Protein AF-A0A444RI92-F1 (afdb_monomer_lite)

Structure (mmCIF, N/CA/C/O backbone):
data_AF-A0A444RI92-F1
#
_entry.id   AF-A0A444RI92-F1
#
loop_
_atom_site.group_PDB
_atom_site.id
_atom_site.type_symbol
_atom_site.label_atom_id
_atom_site.label_alt_id
_atom_site.label_comp_id
_atom_site.label_asym_id
_atom_site.label_entity_id
_atom_site.label_seq_id
_atom_site.pdbx_PDB_ins_code
_atom_site.Cartn_x
_atom_site.Cartn_y
_atom_site.Cartn_z
_atom_site.occupancy
_atom_site.B_iso_or_equiv
_atom_site.auth_seq_id
_atom_site.auth_comp_id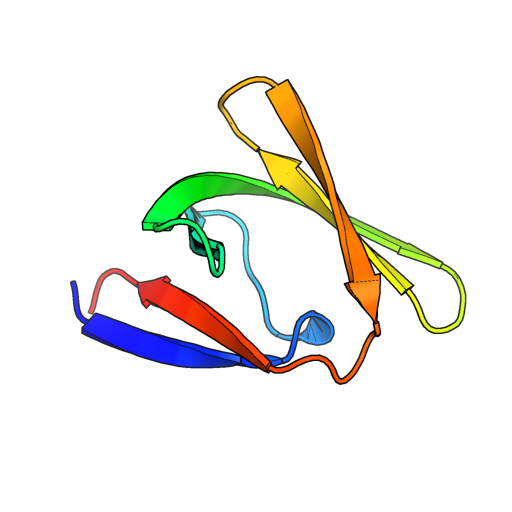
_atom_site.auth_asym_id
_atom_site.auth_atom_id
_atom_site.pdbx_PDB_model_num
ATOM 1 N N . MET A 1 1 ? 6.270 -8.943 -12.895 1.00 77.00 1 MET A N 1
ATOM 2 C CA . MET A 1 1 ? 5.458 -8.142 -11.958 1.00 77.00 1 MET A CA 1
ATOM 3 C C . MET A 1 1 ? 4.060 -8.043 -12.532 1.00 77.00 1 MET A C 1
ATOM 5 O O . MET A 1 1 ? 3.943 -7.844 -13.737 1.00 77.00 1 MET A O 1
ATOM 9 N N . ARG A 1 2 ? 3.029 -8.259 -11.717 1.00 88.19 2 ARG A N 1
ATOM 10 C CA . ARG A 1 2 ? 1.622 -8.153 -12.116 1.00 88.19 2 ARG A CA 1
ATOM 11 C C . ARG A 1 2 ? 0.983 -7.005 -11.345 1.00 88.19 2 ARG A C 1
ATOM 13 O O . ARG A 1 2 ? 1.196 -6.891 -10.142 1.00 88.19 2 ARG A O 1
ATOM 20 N N . THR A 1 3 ? 0.198 -6.195 -12.043 1.00 91.81 3 THR A N 1
ATOM 21 C CA . THR A 1 3 ? -0.654 -5.177 -11.429 1.00 91.81 3 THR A CA 1
ATOM 22 C C . THR A 1 3 ? -1.968 -5.819 -10.993 1.00 91.81 3 THR A C 1
ATOM 24 O O . THR A 1 3 ? -2.606 -6.518 -11.786 1.00 91.81 3 THR A O 1
ATOM 27 N N . VAL A 1 4 ? -2.346 -5.620 -9.736 1.00 94.44 4 VAL A N 1
ATOM 28 C CA . VAL A 1 4 ? -3.590 -6.123 -9.143 1.00 94.44 4 VAL A CA 1
ATOM 29 C C . VAL A 1 4 ? -4.242 -5.025 -8.312 1.00 94.44 4 VAL A C 1
ATOM 31 O O . VAL A 1 4 ? -3.550 -4.187 -7.741 1.00 94.44 4 VAL A O 1
ATOM 34 N N . GLU A 1 5 ? -5.569 -5.030 -8.260 1.00 95.44 5 GLU 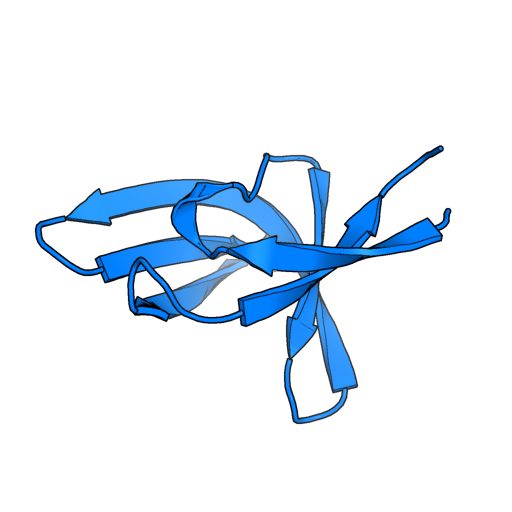A N 1
ATOM 35 C CA . GLU A 1 5 ? -6.320 -4.231 -7.293 1.00 95.44 5 GLU A CA 1
ATOM 36 C C . GLU A 1 5 ? -6.481 -5.047 -6.011 1.00 95.44 5 GLU A C 1
ATOM 38 O O . GLU A 1 5 ? -6.891 -6.210 -6.056 1.00 95.44 5 GLU A O 1
ATOM 43 N N . VAL A 1 6 ? -6.113 -4.452 -4.883 1.00 94.75 6 VAL A N 1
ATOM 44 C CA . VAL A 1 6 ? -6.214 -5.036 -3.540 1.00 94.75 6 VAL A CA 1
ATOM 45 C C . VAL A 1 6 ? -6.824 -4.008 -2.603 1.00 94.75 6 VAL A C 1
ATOM 47 O O . VAL A 1 6 ? -6.788 -2.816 -2.894 1.00 94.75 6 VAL A O 1
ATOM 50 N N . ARG A 1 7 ? -7.374 -4.441 -1.473 1.00 95.06 7 ARG A N 1
ATOM 51 C CA . ARG A 1 7 ? -7.786 -3.495 -0.434 1.00 95.06 7 ARG A CA 1
ATOM 52 C C . ARG A 1 7 ? -6.569 -2.955 0.303 1.00 95.06 7 ARG A C 1
ATOM 54 O O . ARG A 1 7 ? -5.542 -3.633 0.358 1.00 95.06 7 ARG A O 1
ATOM 61 N N . ALA A 1 8 ? -6.696 -1.777 0.904 1.00 94.75 8 ALA A N 1
ATOM 62 C CA . ALA A 1 8 ? -5.643 -1.202 1.734 1.00 94.75 8 ALA A CA 1
ATOM 63 C C . ALA A 1 8 ? -5.210 -2.160 2.859 1.00 94.75 8 ALA A C 1
ATOM 65 O O . ALA A 1 8 ? -4.013 -2.306 3.107 1.00 94.75 8 ALA A O 1
ATOM 66 N N . GLU A 1 9 ? -6.158 -2.885 3.465 1.00 94.12 9 GLU A N 1
ATOM 67 C CA . GLU A 1 9 ? -5.887 -3.916 4.480 1.00 94.12 9 GLU A CA 1
ATOM 68 C C . GLU A 1 9 ? -5.019 -5.090 3.982 1.00 94.12 9 GLU A C 1
ATOM 70 O O . GLU A 1 9 ? -4.283 -5.693 4.762 1.00 94.12 9 GLU A O 1
ATOM 75 N N . ASP A 1 10 ? -5.066 -5.394 2.683 1.00 95.12 10 ASP A N 1
ATOM 76 C CA . ASP A 1 10 ? -4.398 -6.548 2.068 1.00 95.12 10 ASP A CA 1
ATOM 77 C C . ASP A 1 10 ? -2.999 -6.211 1.525 1.00 95.12 10 ASP A C 1
ATOM 79 O O . ASP A 1 10 ? -2.343 -7.050 0.888 1.00 95.12 10 ASP A O 1
ATOM 83 N N . VAL A 1 11 ? -2.541 -4.972 1.718 1.00 94.06 11 VAL A N 1
ATOM 84 C CA . VAL A 1 11 ? -1.222 -4.517 1.278 1.00 94.06 11 VAL A CA 1
ATOM 85 C C . VAL A 1 11 ? -0.128 -5.129 2.146 1.00 94.06 11 VAL A C 1
ATOM 87 O O . VAL A 1 11 ? -0.201 -5.173 3.371 1.00 94.06 11 VAL A O 1
ATOM 90 N N . THR A 1 12 ? 0.947 -5.562 1.496 1.00 94.56 12 THR A N 1
ATOM 91 C CA . THR A 1 12 ? 2.097 -6.186 2.150 1.00 94.56 12 THR A CA 1
ATOM 92 C C . THR A 1 12 ? 3.383 -5.397 1.896 1.00 94.56 12 THR A C 1
ATOM 94 O O . THR A 1 12 ? 3.535 -4.782 0.837 1.00 94.56 12 THR A O 1
ATOM 97 N N . PRO A 1 13 ? 4.347 -5.398 2.836 1.00 95.38 13 PRO A N 1
ATOM 98 C CA . PRO A 1 13 ? 5.672 -4.847 2.588 1.00 95.38 13 PRO A CA 1
ATOM 99 C C . PRO A 1 13 ? 6.309 -5.460 1.336 1.00 95.38 13 PRO A C 1
ATOM 101 O O . PRO A 1 13 ? 6.362 -6.680 1.189 1.00 95.38 13 PRO A O 1
ATOM 104 N N . GLY A 1 14 ? 6.812 -4.607 0.448 1.00 93.75 14 GLY A N 1
ATOM 105 C CA . GLY A 1 14 ? 7.323 -4.979 -0.872 1.00 93.75 14 GLY A CA 1
ATOM 106 C C . GLY A 1 14 ? 6.345 -4.719 -2.020 1.00 93.75 14 GLY A C 1
ATOM 107 O O . GLY A 1 14 ? 6.801 -4.601 -3.159 1.00 93.75 14 GLY A O 1
ATOM 108 N N . ASP A 1 15 ? 5.048 -4.556 -1.745 1.00 95.19 15 ASP A N 1
ATOM 109 C CA . ASP A 1 15 ? 4.083 -4.096 -2.747 1.00 95.19 15 ASP A CA 1
ATOM 110 C C . ASP A 1 15 ? 4.441 -2.690 -3.226 1.00 95.19 15 ASP A C 1
ATOM 112 O O . ASP A 1 15 ? 4.838 -1.832 -2.437 1.00 95.19 15 ASP A O 1
ATOM 116 N N . VAL A 1 16 ? 4.270 -2.429 -4.522 1.00 95.69 16 VAL A N 1
ATOM 117 C CA . VAL A 1 16 ? 4.418 -1.078 -5.075 1.00 95.69 16 VAL A CA 1
ATOM 118 C C . VAL A 1 16 ? 3.039 -0.491 -5.325 1.00 95.69 16 VAL A C 1
ATOM 120 O O . VAL A 1 16 ? 2.396 -0.833 -6.313 1.00 95.69 16 VAL A O 1
ATOM 123 N N . VAL A 1 17 ? 2.596 0.410 -4.451 1.00 94.56 17 VAL A N 1
ATOM 124 C CA . VAL A 1 17 ? 1.324 1.128 -4.594 1.00 94.56 17 VAL A CA 1
ATOM 125 C C . VAL A 1 17 ? 1.460 2.195 -5.674 1.00 94.56 17 VAL A C 1
ATOM 127 O O . VAL A 1 17 ? 2.410 2.984 -5.673 1.00 94.56 17 VAL A O 1
ATOM 130 N N . ILE A 1 18 ? 0.501 2.226 -6.595 1.00 93.06 18 ILE A N 1
ATOM 131 C CA . 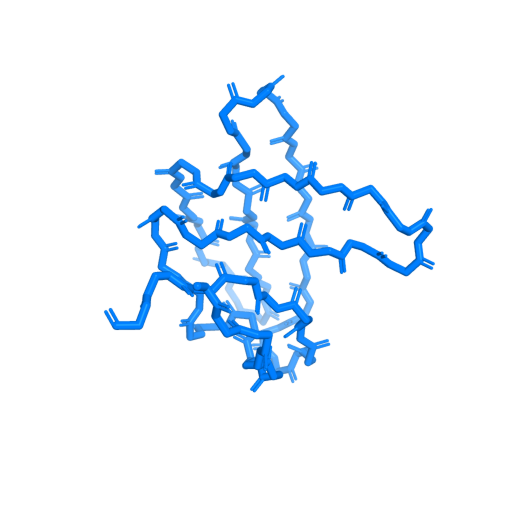ILE A 1 18 ? 0.377 3.245 -7.634 1.00 93.06 18 ILE A CA 1
ATOM 132 C C . ILE A 1 18 ? -0.762 4.182 -7.235 1.00 93.06 18 ILE A C 1
ATOM 134 O O . ILE A 1 18 ? -1.931 3.807 -7.276 1.00 93.06 18 ILE A O 1
ATOM 138 N N . THR A 1 19 ? -0.430 5.416 -6.860 1.00 84.06 19 THR A N 1
ATOM 139 C CA . THR A 1 19 ? -1.446 6.424 -6.529 1.00 84.06 19 THR A CA 1
ATOM 140 C C . THR A 1 19 ? -2.215 6.856 -7.778 1.00 84.06 19 THR A C 1
ATOM 142 O O . THR A 1 19 ? -1.725 6.731 -8.902 1.00 84.06 19 THR A O 1
ATOM 145 N N . SER A 1 20 ? -3.383 7.476 -7.598 1.00 77.00 20 SER A N 1
ATOM 146 C CA . SER A 1 20 ? -4.195 8.035 -8.695 1.00 77.00 20 SER A CA 1
ATOM 147 C C . SER A 1 20 ? -3.455 9.056 -9.576 1.00 77.00 20 SER A C 1
ATOM 149 O O . SER A 1 20 ? -3.816 9.263 -10.732 1.00 77.00 20 SER A O 1
ATOM 151 N N . LYS A 1 21 ? -2.379 9.669 -9.063 1.00 82.50 21 LYS A N 1
ATOM 152 C CA . LYS A 1 21 ? -1.491 10.580 -9.810 1.00 82.50 21 LYS A CA 1
ATOM 153 C C . LYS A 1 21 ? -0.364 9.853 -10.558 1.00 82.50 21 LYS A C 1
ATOM 155 O O . LYS A 1 21 ? 0.527 10.503 -11.099 1.00 82.50 21 LYS A O 1
ATOM 160 N N . GLY A 1 22 ? -0.360 8.521 -10.551 1.00 84.06 22 GLY A N 1
ATOM 161 C CA . GLY A 1 22 ? 0.666 7.677 -11.162 1.00 84.06 22 GLY A CA 1
ATOM 162 C C . GLY A 1 22 ? 1.975 7.595 -10.371 1.00 84.06 22 GLY A C 1
ATOM 163 O O . GLY A 1 22 ? 2.958 7.062 -10.889 1.00 84.06 22 GLY A O 1
ATOM 164 N N . LYS A 1 23 ? 2.024 8.108 -9.129 1.00 88.75 23 LYS A N 1
ATOM 165 C CA . LYS A 1 23 ? 3.219 7.974 -8.282 1.00 88.75 23 LYS A CA 1
ATOM 166 C C . LYS A 1 23 ? 3.309 6.533 -7.792 1.00 88.75 23 LYS A C 1
ATOM 168 O O . LYS A 1 23 ? 2.343 6.014 -7.247 1.00 88.75 23 LYS A O 1
ATOM 173 N N . ARG A 1 24 ? 4.481 5.925 -7.952 1.00 92.62 24 ARG A N 1
ATOM 174 C CA . ARG A 1 24 ? 4.788 4.583 -7.456 1.00 92.62 24 ARG A CA 1
ATOM 175 C C . ARG A 1 24 ? 5.519 4.679 -6.126 1.00 92.62 24 ARG A C 1
ATOM 177 O O . ARG A 1 24 ? 6.467 5.457 -6.018 1.00 92.62 24 ARG A O 1
ATOM 184 N N . CYS A 1 25 ? 5.097 3.895 -5.145 1.00 92.69 25 CYS A N 1
ATOM 185 C CA . CYS A 1 25 ? 5.732 3.839 -3.838 1.00 92.69 25 CYS A CA 1
ATOM 186 C C . CYS A 1 25 ? 5.814 2.395 -3.345 1.00 92.69 25 CYS A C 1
ATOM 188 O O . CYS A 1 25 ? 4.791 1.725 -3.232 1.00 92.69 25 CYS A O 1
ATOM 190 N N . ALA A 1 26 ? 7.027 1.920 -3.062 1.00 95.31 26 ALA A N 1
ATOM 191 C CA . ALA A 1 26 ? 7.217 0.609 -2.458 1.00 95.31 26 ALA A CA 1
ATOM 192 C C . ALA A 1 26 ? 6.898 0.677 -0.962 1.00 95.31 26 ALA A C 1
ATOM 194 O O . ALA A 1 26 ? 7.457 1.505 -0.239 1.00 95.31 26 ALA A O 1
ATOM 195 N N . VAL A 1 27 ? 6.018 -0.201 -0.500 1.00 95.56 27 VAL A N 1
ATOM 196 C CA . VAL A 1 27 ? 5.580 -0.263 0.891 1.00 95.56 27 VAL A CA 1
ATOM 197 C C . VAL A 1 27 ? 6.681 -0.891 1.730 1.00 95.56 27 VAL A C 1
ATOM 199 O O . VAL A 1 27 ? 7.143 -1.998 1.461 1.00 95.56 27 VAL A O 1
ATOM 202 N N . LYS A 1 28 ? 7.107 -0.177 2.765 1.00 96.94 28 LYS A N 1
ATOM 203 C CA . LYS A 1 28 ? 8.080 -0.642 3.754 1.00 96.94 28 LYS A CA 1
ATOM 204 C C . LYS A 1 28 ? 7.389 -1.268 4.962 1.00 96.94 28 LYS A C 1
ATOM 206 O O . LYS A 1 28 ? 7.822 -2.306 5.450 1.00 96.94 28 LYS A O 1
ATOM 211 N N . SER A 1 29 ? 6.348 -0.615 5.458 1.00 96.75 29 SER A N 1
ATOM 212 C CA . SER A 1 29 ? 5.557 -1.043 6.611 1.00 96.75 29 SER A CA 1
ATOM 213 C C . SER A 1 29 ? 4.180 -0.394 6.556 1.00 96.75 29 SER A C 1
ATOM 215 O O . SER A 1 29 ? 3.969 0.550 5.796 1.00 96.75 29 SER A O 1
ATOM 217 N N . PHE A 1 30 ? 3.258 -0.882 7.375 1.00 95.50 30 PHE A N 1
ATOM 218 C CA . PHE A 1 30 ? 1.921 -0.321 7.504 1.00 95.50 30 PHE A CA 1
ATOM 219 C C . PHE A 1 30 ? 1.503 -0.269 8.975 1.00 95.50 30 PHE A C 1
ATOM 221 O O . PHE A 1 30 ? 2.026 -1.018 9.805 1.00 95.50 30 PHE A O 1
ATOM 228 N N . TRP A 1 31 ? 0.574 0.626 9.284 1.00 95.69 31 TRP A N 1
ATOM 229 C CA . TRP A 1 31 ? -0.099 0.729 10.574 1.00 95.69 31 TRP A CA 1
ATOM 230 C C . TRP A 1 31 ? -1.608 0.761 10.346 1.00 95.69 31 TRP A C 1
ATOM 232 O O . TRP A 1 31 ? -2.068 1.335 9.363 1.00 95.69 31 TRP A O 1
ATOM 242 N N . MET A 1 32 ? -2.368 0.129 11.236 1.00 94.81 32 MET A N 1
ATOM 243 C CA . MET A 1 32 ? -3.826 0.085 11.163 1.00 94.81 32 MET A CA 1
ATOM 244 C C . MET A 1 32 ? -4.404 0.692 12.434 1.00 94.81 32 MET A C 1
ATOM 246 O O . MET A 1 32 ? -4.080 0.247 13.537 1.00 94.81 32 MET A O 1
ATOM 250 N N . GLU A 1 33 ? -5.267 1.689 12.278 1.00 94.56 33 GLU A N 1
ATOM 251 C CA . GLU A 1 33 ? -5.970 2.337 13.382 1.00 94.56 33 GLU A CA 1
ATOM 252 C C . GLU A 1 33 ? -7.423 2.597 12.982 1.00 94.56 33 GLU A C 1
ATOM 254 O O . GLU A 1 33 ? -7.702 3.357 12.059 1.00 94.56 33 GLU A O 1
ATOM 259 N N . GLY A 1 34 ? -8.362 1.958 13.686 1.00 92.25 34 GLY A N 1
ATOM 260 C CA . GLY A 1 34 ? -9.788 2.096 13.391 1.00 92.25 34 GLY A CA 1
ATOM 261 C C . GLY A 1 34 ? -10.133 1.617 11.979 1.00 92.25 34 GLY A C 1
ATOM 262 O O . GLY A 1 34 ? -9.919 0.452 11.654 1.00 92.25 34 GLY A O 1
ATOM 263 N N . ASP A 1 35 ? -10.687 2.519 11.171 1.00 94.19 35 ASP A N 1
ATOM 264 C CA . ASP A 1 35 ? -11.062 2.316 9.769 1.00 94.19 35 ASP A CA 1
ATOM 265 C C . ASP A 1 35 ? -9.994 2.814 8.783 1.00 94.19 35 ASP A C 1
ATOM 267 O O . ASP A 1 35 ? -10.285 2.982 7.600 1.00 94.19 35 ASP A O 1
ATOM 271 N N . LYS A 1 36 ? -8.757 3.033 9.249 1.00 95.31 36 LYS A N 1
ATOM 272 C CA . LYS A 1 36 ? -7.664 3.558 8.428 1.00 95.31 36 LYS A CA 1
ATOM 273 C C . LYS A 1 36 ? -6.455 2.645 8.377 1.00 95.31 36 LYS A C 1
ATOM 275 O O . LYS A 1 36 ? -6.080 1.998 9.359 1.00 95.31 36 LYS A O 1
ATOM 280 N N . VAL A 1 37 ? -5.803 2.672 7.220 1.00 96.25 37 VAL A N 1
ATOM 281 C CA . VAL A 1 37 ? -4.512 2.037 6.966 1.00 96.25 37 VAL A CA 1
ATOM 282 C C . VAL A 1 37 ? -3.516 3.115 6.555 1.00 96.25 37 VAL A C 1
ATOM 284 O O . VAL A 1 37 ? -3.666 3.751 5.514 1.00 96.25 37 VAL A O 1
ATOM 287 N N . THR A 1 38 ? -2.463 3.292 7.348 1.00 96.31 38 THR A N 1
ATOM 288 C CA . THR A 1 38 ? -1.340 4.176 7.022 1.00 96.31 38 THR A CA 1
ATOM 289 C C . THR A 1 38 ? -0.216 3.351 6.410 1.00 96.31 38 THR A C 1
ATOM 291 O O . THR A 1 38 ? 0.336 2.454 7.055 1.00 96.31 38 THR A O 1
ATOM 294 N N . LEU A 1 39 ? 0.148 3.650 5.164 1.00 95.75 39 LEU A N 1
ATOM 295 C CA . LEU A 1 39 ? 1.262 3.015 4.463 1.00 95.75 39 LEU A CA 1
ATOM 296 C C . LEU A 1 39 ? 2.513 3.888 4.540 1.00 95.75 39 LEU A C 1
ATOM 298 O O . LEU A 1 39 ? 2.490 5.069 4.192 1.00 95.75 39 LEU A O 1
ATOM 302 N N . PHE A 1 40 ? 3.627 3.271 4.925 1.00 96.06 40 PHE A N 1
ATOM 303 C CA . PHE A 1 40 ? 4.937 3.909 4.969 1.00 96.06 40 PHE A CA 1
ATOM 304 C C . PHE A 1 40 ? 5.786 3.417 3.804 1.00 96.06 40 PHE A C 1
ATOM 306 O O . PHE A 1 40 ? 6.096 2.227 3.697 1.00 96.06 40 PHE A O 1
ATOM 313 N N . GLY A 1 41 ? 6.177 4.339 2.936 1.00 95.75 41 GLY A N 1
ATOM 314 C CA . GLY A 1 41 ? 7.006 4.087 1.771 1.00 95.75 41 GLY A CA 1
ATOM 315 C C . GLY A 1 41 ? 8.486 3.908 2.098 1.00 95.75 41 GLY A C 1
ATOM 316 O O . GLY A 1 41 ? 9.016 4.462 3.063 1.00 95.75 41 GLY A O 1
ATOM 317 N N . THR A 1 42 ? 9.214 3.197 1.238 1.00 95.38 42 THR A N 1
ATOM 318 C CA . THR A 1 42 ? 10.687 3.168 1.287 1.00 95.38 42 THR A CA 1
ATOM 319 C C . THR A 1 42 ? 11.311 4.524 0.950 1.00 95.38 42 THR A C 1
ATOM 321 O O . THR A 1 42 ? 12.464 4.763 1.298 1.00 95.38 42 THR A O 1
ATOM 324 N N . ASP A 1 43 ? 10.563 5.402 0.275 1.00 91.81 43 ASP A N 1
ATOM 325 C CA . ASP A 1 43 ? 10.944 6.788 -0.023 1.00 91.81 43 ASP A CA 1
ATOM 326 C C . ASP A 1 43 ? 10.719 7.743 1.165 1.00 91.81 43 ASP A C 1
ATOM 328 O O . ASP A 1 43 ? 10.979 8.938 1.044 1.00 91.81 43 ASP A O 1
ATOM 332 N N . GLY A 1 44 ? 10.243 7.229 2.306 1.00 92.81 44 GLY A N 1
ATOM 333 C CA . GLY A 1 44 ? 9.893 8.023 3.482 1.00 92.81 44 GLY A CA 1
ATOM 334 C C . GLY A 1 44 ? 8.534 8.716 3.379 1.00 92.81 44 GLY A C 1
ATOM 335 O O . GLY A 1 44 ? 8.216 9.522 4.249 1.00 92.81 44 GLY A O 1
ATOM 336 N N . SER A 1 45 ? 7.740 8.434 2.339 1.00 91.25 45 SER A N 1
ATOM 337 C CA . SER A 1 45 ? 6.35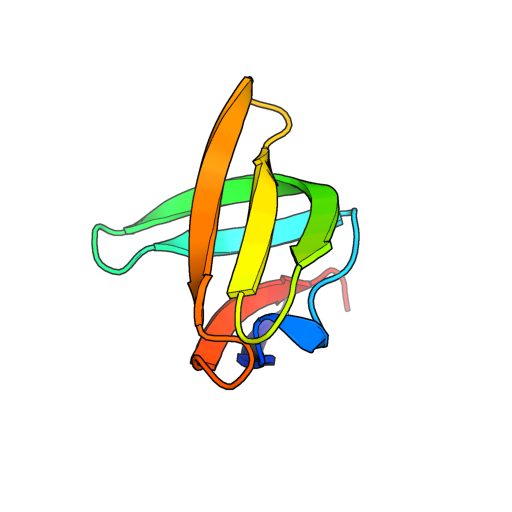7 8.904 2.284 1.00 91.25 45 SER A CA 1
ATOM 338 C C . SER A 1 45 ? 5.470 8.167 3.281 1.00 91.25 45 SER A C 1
ATOM 340 O O . SER A 1 45 ? 5.689 7.001 3.602 1.00 91.25 45 SER A O 1
ATOM 342 N N . GLU A 1 46 ? 4.453 8.875 3.745 1.00 95.19 46 GLU A N 1
ATOM 343 C CA . GLU A 1 46 ? 3.391 8.369 4.600 1.00 95.19 46 GLU A CA 1
ATOM 344 C C . GLU A 1 46 ? 2.073 8.706 3.907 1.00 95.19 46 GLU A C 1
ATOM 346 O O . GLU A 1 46 ? 1.918 9.803 3.355 1.00 95.19 46 GLU A O 1
ATOM 351 N N . THR A 1 47 ? 1.165 7.742 3.800 1.00 93.62 47 THR A N 1
ATOM 352 C CA . THR A 1 47 ? -0.123 7.953 3.134 1.00 93.62 47 THR A CA 1
ATOM 353 C C . THR A 1 47 ? -1.205 7.142 3.818 1.00 93.62 47 THR A C 1
ATOM 355 O O . THR A 1 47 ? -1.063 5.929 3.965 1.00 93.62 47 THR A O 1
ATOM 358 N N . ASP A 1 48 ? -2.274 7.828 4.198 1.00 95.19 48 ASP A N 1
ATOM 359 C CA . ASP A 1 48 ? -3.454 7.233 4.810 1.00 95.19 48 ASP A CA 1
ATOM 360 C C . ASP A 1 48 ? -4.471 6.843 3.741 1.00 95.19 48 ASP A C 1
ATOM 362 O O . ASP A 1 48 ? -4.704 7.601 2.795 1.00 95.19 48 ASP A O 1
ATOM 366 N N . TYR A 1 49 ? -5.088 5.686 3.941 1.00 94.00 49 TYR A N 1
ATOM 367 C CA . TYR A 1 49 ? -6.163 5.139 3.123 1.00 94.00 49 TYR A CA 1
ATOM 368 C C . TYR A 1 49 ? -7.300 4.666 4.020 1.00 94.00 49 TYR A C 1
ATOM 370 O O . TYR A 1 49 ? -7.063 4.274 5.173 1.00 94.00 49 TYR A O 1
ATOM 378 N N . ASP A 1 50 ? -8.516 4.662 3.482 1.00 96.12 50 ASP A N 1
ATOM 379 C CA . ASP A 1 50 ? -9.624 3.976 4.141 1.00 96.12 50 ASP A CA 1
ATOM 380 C C . ASP A 1 50 ? -9.381 2.458 4.082 1.00 96.12 50 ASP A C 1
ATOM 382 O O . ASP A 1 50 ? -8.784 1.932 3.139 1.00 96.12 50 ASP A O 1
ATOM 386 N N . TYR A 1 51 ? -9.808 1.733 5.113 1.00 92.88 51 TYR A N 1
ATOM 387 C CA . TYR A 1 51 ? -9.502 0.311 5.287 1.00 92.88 51 TYR A CA 1
ATOM 388 C C . TYR A 1 51 ? -9.940 -0.562 4.098 1.00 92.88 51 TYR A C 1
ATOM 390 O O . TYR A 1 51 ? -9.220 -1.479 3.692 1.00 92.88 51 TYR A O 1
ATOM 398 N N . ASP A 1 52 ? -11.100 -0.256 3.515 1.00 93.31 52 ASP A N 1
ATOM 399 C CA . ASP A 1 52 ? -11.679 -0.940 2.358 1.00 93.31 52 ASP A CA 1
ATOM 400 C C . ASP A 1 52 ? -11.364 -0.263 1.012 1.00 93.31 52 ASP A C 1
ATOM 402 O O . ASP A 1 52 ? -11.849 -0.718 -0.031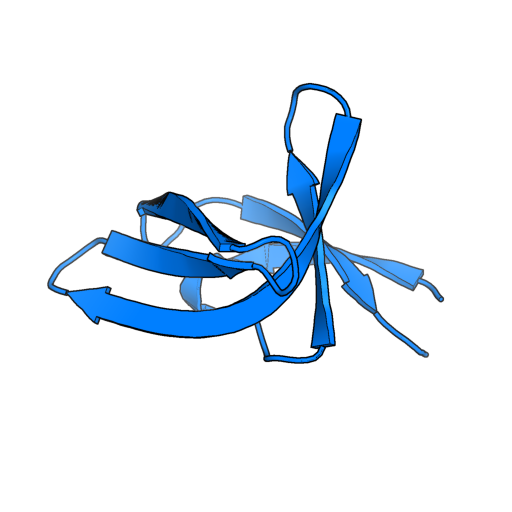 1.00 93.31 52 ASP A O 1
ATOM 406 N N . GLU A 1 53 ? -10.525 0.779 1.004 1.00 95.12 53 GLU A N 1
ATOM 407 C CA . GLU A 1 53 ? -10.126 1.469 -0.219 1.00 95.12 53 GLU A CA 1
ATOM 408 C C . GLU A 1 53 ? -9.372 0.520 -1.158 1.00 95.12 53 GLU A C 1
ATOM 410 O O . GLU A 1 53 ? -8.461 -0.210 -0.756 1.00 95.12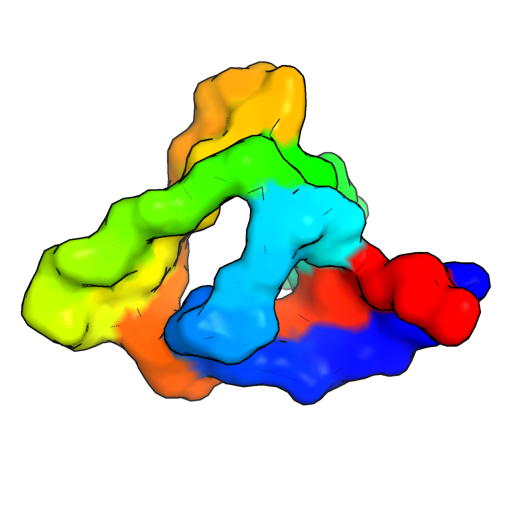 53 GLU A O 1
ATOM 415 N N . LEU A 1 54 ? -9.757 0.526 -2.437 1.00 95.62 54 LEU A N 1
ATOM 416 C CA . LEU A 1 54 ? -9.110 -0.282 -3.465 1.00 95.62 54 LEU A CA 1
ATOM 417 C C . LEU A 1 54 ? -7.863 0.426 -3.995 1.00 95.62 54 LEU A C 1
ATOM 419 O O . LEU A 1 54 ? -7.937 1.496 -4.599 1.00 95.62 54 LEU A O 1
ATOM 423 N N . LEU A 1 55 ? -6.717 -0.221 -3.811 1.00 94.81 55 LEU A N 1
ATOM 424 C CA . LEU A 1 55 ? -5.406 0.244 -4.228 1.00 94.81 55 LEU A CA 1
ATOM 425 C C . LEU A 1 55 ? -4.878 -0.599 -5.381 1.00 94.81 55 LEU A C 1
ATOM 427 O O . LEU A 1 55 ? -4.942 -1.830 -5.379 1.00 94.81 55 LEU A O 1
ATOM 431 N N . VAL A 1 56 ? -4.280 0.076 -6.357 1.00 95.50 56 VAL A N 1
ATOM 432 C CA . VAL A 1 56 ? -3.564 -0.575 -7.451 1.00 95.50 56 VAL A CA 1
ATOM 433 C C . VAL A 1 56 ? -2.132 -0.838 -6.997 1.00 95.50 56 VAL A C 1
ATOM 435 O O . VAL A 1 56 ? -1.387 0.107 -6.729 1.00 95.50 56 VAL A O 1
ATOM 438 N N . VAL A 1 57 ? -1.726 -2.107 -6.948 1.00 95.00 57 VAL A N 1
ATOM 439 C CA . VAL A 1 57 ? -0.369 -2.504 -6.547 1.00 95.00 57 VAL A CA 1
ATOM 440 C C . VAL A 1 57 ? 0.328 -3.342 -7.613 1.00 95.00 57 VAL A C 1
ATOM 442 O O . VAL A 1 57 ? -0.294 -4.154 -8.298 1.00 95.00 57 VAL A O 1
ATOM 445 N N . GLU A 1 58 ? 1.643 -3.176 -7.750 1.00 95.25 58 GLU A N 1
ATOM 446 C CA . GLU A 1 58 ? 2.497 -4.109 -8.490 1.00 95.25 58 GLU A CA 1
ATOM 447 C C . GLU A 1 58 ? 3.112 -5.118 -7.514 1.00 95.25 58 GLU A C 1
ATOM 449 O O . GLU A 1 58 ? 3.809 -4.740 -6.571 1.00 95.25 58 GLU A O 1
ATOM 454 N N . ARG A 1 59 ? 2.883 -6.409 -7.776 1.00 89.94 59 ARG A N 1
ATOM 455 C CA . ARG A 1 59 ? 3.485 -7.538 -7.051 1.00 89.94 59 ARG A CA 1
ATOM 456 C C . ARG A 1 59 ? 4.454 -8.301 -7.944 1.00 89.94 59 ARG A C 1
ATOM 458 O O . ARG A 1 59 ? 4.223 -8.456 -9.151 1.00 89.94 59 ARG A O 1
ATOM 465 N N . ALA A 1 60 ? 5.546 -8.802 -7.371 1.00 80.06 60 ALA A N 1
ATOM 466 C CA . ALA A 1 60 ? 6.304 -9.869 -8.019 1.00 80.06 60 ALA A CA 1
ATOM 467 C C . ALA A 1 60 ? 5.388 -11.103 -8.138 1.00 80.06 60 ALA A C 1
ATOM 469 O O . ALA A 1 60 ? 4.623 -11.383 -7.220 1.00 80.06 60 ALA A O 1
ATOM 470 N N . ALA A 1 61 ? 5.387 -11.739 -9.311 1.00 63.44 61 ALA A N 1
ATOM 471 C CA . ALA A 1 61 ? 4.536 -12.897 -9.586 1.00 63.44 61 ALA A CA 1
ATOM 472 C C . ALA A 1 61 ? 5.140 -14.168 -8.985 1.00 63.44 61 ALA A C 1
ATOM 474 O O . ALA A 1 61 ? 6.392 -14.220 -8.929 1.00 63.44 61 ALA A O 1
#

Secondary structure (DSSP, 8-state):
-EEEEEEGGG--TT-EEE-TT--EEEEEEEEEETTEEEEEETTS-EEEEETT-EEEEEE--

pLDDT: mean 92.49, std 5.84, range [63.44, 96.94]

Radius of gyration: 10.39 Å; chains: 1; bounding box: 23×24×26 Å

Organism: Escherichia coli (NCBI:txid562)

Sequence (61 aa):
MRTVEVRAEDVTPGDVVITSKGKRCAVKSFWMEGDKVTLFGTDGSETDYDYDELLVVERAA

Foldseek 3Di:
DDKDKDFLQPDDQQKWWQDPVRDTFGFHDWDDDDQWIWTAGPVRDIDIDGRRDITIIDDDD